Protein AF-A0A497HTL6-F1 (afdb_monomer)

Solvent-accessible surface area (backbone atoms only — not comparable to full-atom values): 6492 Å² total; per-residue (Å²): 137,83,87,80,84,80,82,77,80,75,77,74,80,73,81,70,80,72,73,78,76,75,83,73,81,73,41,47,19,50,35,72,95,47,43,69,59,51,50,53,55,50,50,53,60,52,66,78,44,93,65,52,69,69,56,53,51,50,51,53,53,50,44,52,51,33,15,58,74,76,8,46,69,56,32,50,53,54,47,50,53,33,37,76,71,65,76,41,52,72,69,58,47,53,53,52,48,53,49,52,60,74,46,43,39,83,80

Mean predicted aligned error: 9.9 Å

Foldseek 3Di:
DDDDDDDPDDDDPDPPDDPPDDPDPWAKAFDPVCLVVLLVQLVVLCVVDPADPVLSVVLSVVLNCCRHPVRLVVSLVVVVVCCVVVVDPPVSSVSNNVSSVVRIDTD

Structure (mmCIF, N/CA/C/O backbone):
data_AF-A0A497HTL6-F1
#
_entry.id   AF-A0A497HTL6-F1
#
loop_
_atom_site.group_PDB
_atom_site.id
_atom_site.type_symbol
_atom_site.label_atom_id
_atom_site.label_alt_id
_atom_site.label_comp_id
_atom_site.label_asym_id
_atom_site.label_entity_id
_atom_site.label_seq_id
_atom_site.pdbx_PDB_ins_code
_atom_site.Cartn_x
_atom_site.Cartn_y
_atom_site.Cartn_z
_atom_site.occupancy
_atom_site.B_iso_or_equiv
_atom_site.auth_seq_id
_atom_site.auth_comp_id
_atom_site.auth_asym_id
_atom_site.auth_atom_id
_atom_site.pdbx_PDB_model_num
ATOM 1 N N . MET A 1 1 ? 78.323 0.791 -19.471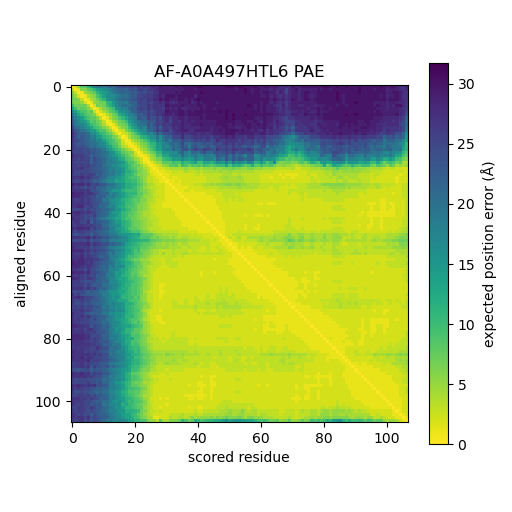 1.00 36.09 1 MET A N 1
ATOM 2 C CA . MET A 1 1 ? 77.288 1.471 -20.278 1.00 36.09 1 MET A CA 1
ATOM 3 C C . MET A 1 1 ? 76.372 0.409 -20.869 1.00 36.09 1 MET A C 1
ATOM 5 O O . MET A 1 1 ? 76.867 -0.470 -21.549 1.00 36.09 1 MET A O 1
ATOM 9 N N . ILE A 1 2 ? 75.179 0.250 -20.298 1.00 40.03 2 ILE A N 1
ATOM 10 C CA . ILE A 1 2 ? 73.872 0.657 -20.859 1.00 40.03 2 ILE A CA 1
ATOM 11 C C . ILE A 1 2 ? 73.247 -0.429 -21.768 1.00 40.03 2 ILE A C 1
ATOM 13 O O . ILE A 1 2 ? 73.569 -0.533 -22.940 1.00 40.03 2 ILE A O 1
ATOM 17 N N . ILE A 1 3 ? 72.355 -1.210 -21.136 1.00 46.50 3 ILE A N 1
ATOM 18 C CA . ILE A 1 3 ? 70.969 -1.568 -21.519 1.00 46.50 3 ILE A CA 1
ATOM 19 C C . ILE A 1 3 ? 70.724 -2.136 -22.933 1.00 46.50 3 ILE A C 1
ATOM 21 O O . ILE A 1 3 ? 70.902 -1.442 -23.919 1.00 46.50 3 ILE A O 1
ATOM 25 N N . LEU A 1 4 ? 70.112 -3.328 -23.013 1.00 41.75 4 LEU A N 1
ATOM 26 C CA . LEU A 1 4 ? 68.726 -3.455 -23.504 1.00 41.75 4 LEU A CA 1
ATOM 27 C C . LEU A 1 4 ? 68.132 -4.827 -23.145 1.00 41.75 4 LEU A C 1
ATOM 29 O O . LEU A 1 4 ? 68.247 -5.817 -23.865 1.00 41.75 4 LEU A O 1
ATOM 33 N N . ALA A 1 5 ? 67.459 -4.861 -21.992 1.00 52.97 5 ALA A N 1
ATOM 34 C CA . ALA A 1 5 ? 66.503 -5.906 -21.664 1.00 52.97 5 ALA A CA 1
ATOM 35 C C . ALA A 1 5 ? 65.427 -5.942 -22.758 1.00 52.97 5 ALA A C 1
ATOM 37 O O . ALA A 1 5 ? 64.890 -4.909 -23.151 1.00 52.97 5 ALA A O 1
ATOM 38 N N . ARG A 1 6 ? 65.132 -7.137 -23.266 1.00 43.66 6 ARG A N 1
ATOM 39 C CA . ARG A 1 6 ? 64.123 -7.393 -24.293 1.00 43.66 6 ARG A CA 1
ATOM 40 C C . ARG A 1 6 ? 62.763 -7.515 -23.613 1.00 43.66 6 ARG A C 1
ATOM 42 O O . ARG A 1 6 ? 62.499 -8.488 -22.913 1.00 43.66 6 ARG A O 1
ATOM 49 N N . TRP A 1 7 ? 61.910 -6.511 -23.790 1.00 49.91 7 TRP A N 1
ATOM 50 C CA . TRP A 1 7 ? 60.584 -6.474 -23.179 1.00 49.91 7 TRP A CA 1
ATOM 51 C C . TRP A 1 7 ? 59.698 -7.500 -23.889 1.00 49.91 7 TRP A C 1
ATOM 53 O O . TRP A 1 7 ? 59.315 -7.327 -25.046 1.00 49.91 7 TRP A O 1
ATOM 63 N N . LYS A 1 8 ? 59.392 -8.603 -23.203 1.00 50.94 8 LYS A N 1
ATOM 64 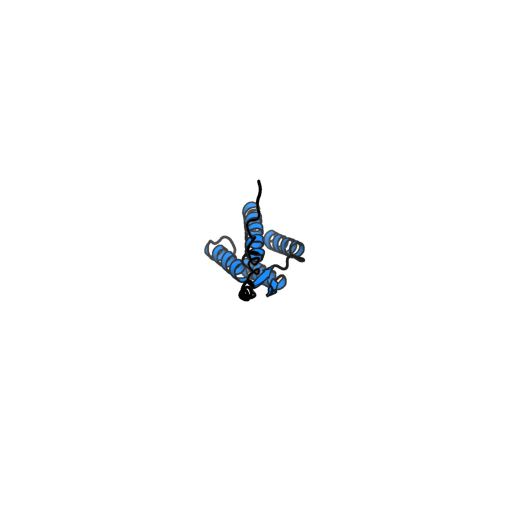C CA . LYS A 1 8 ? 58.365 -9.556 -23.625 1.00 50.94 8 LYS A CA 1
ATOM 65 C C . LYS A 1 8 ? 57.018 -8.867 -23.420 1.00 50.94 8 LYS A C 1
ATOM 67 O O . LYS A 1 8 ? 56.601 -8.641 -22.288 1.00 50.94 8 LYS A O 1
ATOM 72 N N . THR A 1 9 ? 56.374 -8.474 -24.512 1.00 55.72 9 THR A N 1
ATOM 73 C CA . THR A 1 9 ? 55.072 -7.805 -24.511 1.00 55.72 9 THR A CA 1
ATOM 74 C C . THR A 1 9 ? 54.035 -8.678 -23.802 1.00 55.72 9 THR A C 1
ATOM 76 O O . THR A 1 9 ? 53.585 -9.705 -24.312 1.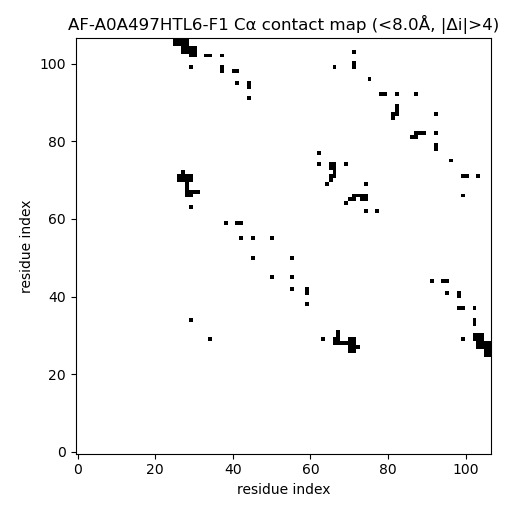00 55.72 9 THR A O 1
ATOM 79 N N . GLY A 1 10 ? 53.669 -8.285 -22.580 1.00 49.59 10 GLY A N 1
ATOM 80 C CA . GLY A 1 10 ? 52.570 -8.891 -21.841 1.00 49.59 10 GLY A CA 1
ATOM 81 C C . GLY A 1 10 ? 51.271 -8.674 -22.610 1.00 49.59 10 GLY A C 1
ATOM 82 O O . GLY A 1 10 ? 50.835 -7.538 -22.799 1.00 49.59 10 GLY A O 1
ATOM 83 N N . LYS A 1 11 ? 50.654 -9.762 -23.082 1.00 59.78 11 LYS A N 1
ATOM 84 C CA . LYS A 1 11 ? 49.297 -9.724 -23.633 1.00 59.78 11 LYS A CA 1
ATOM 85 C C . LYS A 1 11 ? 48.375 -9.147 -22.557 1.00 59.78 11 LYS A C 1
ATOM 87 O O . LYS A 1 11 ? 48.235 -9.733 -21.486 1.00 59.78 11 LYS A O 1
ATOM 92 N N . ARG A 1 12 ? 47.764 -7.993 -22.841 1.00 59.75 12 ARG A N 1
ATOM 93 C CA . ARG A 1 12 ? 46.689 -7.415 -22.024 1.00 59.75 12 ARG A CA 1
ATOM 94 C C . ARG A 1 12 ? 45.639 -8.507 -21.776 1.00 59.75 12 ARG A C 1
ATOM 96 O O . ARG A 1 12 ? 45.213 -9.119 -22.758 1.00 59.75 12 ARG A O 1
ATOM 103 N N . PRO A 1 13 ? 45.219 -8.774 -20.527 1.00 58.81 13 PRO A N 1
ATOM 104 C CA . PRO A 1 13 ? 44.180 -9.761 -20.284 1.00 58.81 13 PRO A CA 1
ATOM 10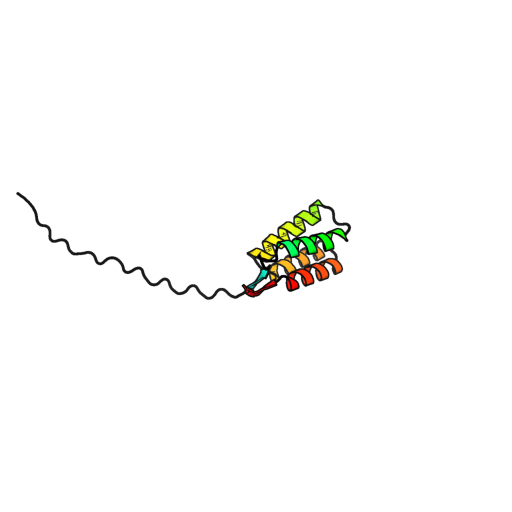5 C C . PRO A 1 13 ? 42.921 -9.305 -21.021 1.00 58.81 13 PRO A C 1
ATOM 107 O O . PRO A 1 13 ? 42.407 -8.208 -20.792 1.00 58.81 13 PRO A O 1
ATOM 110 N N . SER A 1 14 ? 42.457 -10.124 -21.965 1.00 61.69 14 SER A N 1
ATOM 111 C CA . SER A 1 14 ? 41.187 -9.906 -22.643 1.00 61.69 14 SER A CA 1
ATOM 112 C C . SER A 1 14 ? 40.109 -9.832 -21.571 1.00 61.69 14 SER A C 1
ATOM 114 O O . SER A 1 14 ? 39.951 -10.781 -20.803 1.00 61.69 14 SER A O 1
ATOM 116 N N . LYS A 1 15 ? 39.401 -8.703 -21.499 1.00 64.06 15 LYS A N 1
ATOM 117 C CA . LYS A 1 15 ? 38.252 -8.489 -20.616 1.00 64.06 15 LYS A CA 1
ATOM 118 C C . LYS A 1 15 ? 37.280 -9.648 -20.854 1.00 64.06 15 LYS A C 1
ATOM 120 O O . LYS A 1 15 ? 36.600 -9.674 -21.878 1.00 64.06 15 LYS A O 1
ATOM 125 N N . GLY A 1 16 ? 37.314 -10.654 -19.976 1.00 62.59 16 GLY A N 1
ATOM 126 C CA . GLY A 1 16 ? 36.507 -11.860 -20.113 1.00 62.59 16 GLY A CA 1
ATOM 127 C C . GLY A 1 16 ? 35.054 -11.452 -20.300 1.00 62.59 16 GLY A C 1
ATOM 128 O O . GLY A 1 16 ? 34.571 -10.553 -19.604 1.00 62.59 16 GLY A O 1
ATOM 129 N N . ARG A 1 17 ? 34.377 -12.051 -21.284 1.00 66.44 17 ARG A N 1
ATOM 130 C CA . ARG A 1 17 ? 32.937 -11.866 -21.475 1.00 66.44 17 ARG A CA 1
ATOM 131 C C . ARG A 1 17 ? 32.280 -12.199 -20.138 1.00 66.44 17 ARG A C 1
ATOM 133 O O . ARG A 1 17 ? 32.340 -13.346 -19.705 1.00 66.44 17 ARG A O 1
ATOM 140 N N . ARG A 1 18 ? 31.722 -11.193 -19.453 1.00 67.56 18 ARG A N 1
ATOM 141 C CA . ARG A 1 18 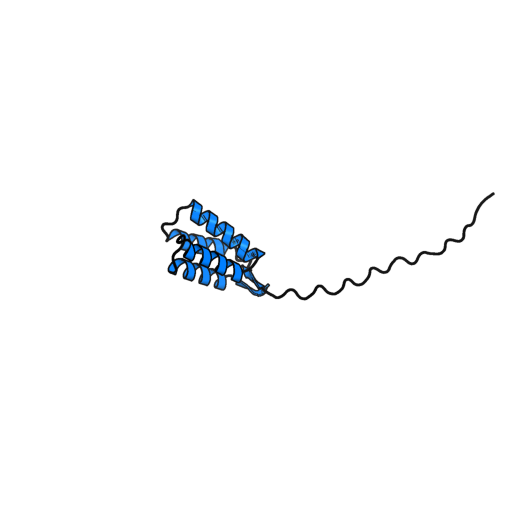? 30.886 -11.451 -18.278 1.00 67.56 18 ARG A CA 1
ATOM 142 C C . ARG A 1 18 ? 29.792 -12.418 -18.741 1.00 67.56 18 ARG A C 1
ATOM 144 O O . ARG A 1 18 ? 29.217 -12.157 -19.803 1.00 67.56 18 ARG A O 1
ATOM 151 N N . PRO A 1 19 ? 29.543 -13.525 -18.023 1.00 68.38 19 PRO A N 1
ATOM 152 C CA . PRO A 1 19 ? 28.433 -14.398 -18.366 1.00 68.38 19 PRO A CA 1
ATOM 153 C C . PRO A 1 19 ? 27.159 -13.544 -18.434 1.00 68.38 19 PRO A C 1
ATOM 155 O O . PRO A 1 19 ? 27.036 -12.592 -17.651 1.00 68.38 19 PRO A O 1
ATOM 158 N N . PRO A 1 20 ? 26.253 -13.807 -19.393 1.00 67.56 20 PRO A N 1
ATOM 159 C CA . PRO A 1 20 ? 25.004 -13.068 -19.479 1.00 67.56 20 PRO A CA 1
ATOM 160 C C . PRO A 1 20 ? 24.320 -13.135 -18.113 1.00 67.56 20 PRO A C 1
ATOM 162 O O . PRO A 1 20 ? 24.221 -14.212 -17.520 1.00 67.56 20 PRO A O 1
ATOM 165 N N . ALA A 1 21 ? 23.925 -11.975 -17.582 1.00 70.88 21 ALA A N 1
ATOM 166 C CA . ALA A 1 21 ? 23.181 -11.920 -16.334 1.00 70.88 21 ALA A CA 1
ATOM 167 C C . ALA A 1 21 ? 21.977 -12.856 -16.470 1.00 70.88 21 ALA A C 1
ATOM 169 O O . ALA A 1 21 ? 21.248 -12.773 -17.463 1.00 70.88 21 ALA A O 1
ATOM 170 N N . GLN A 1 22 ? 21.813 -13.778 -15.518 1.00 72.69 22 GLN A N 1
ATOM 171 C CA . GLN A 1 22 ? 20.689 -14.706 -15.546 1.00 72.69 22 GLN A CA 1
ATOM 172 C C . GLN A 1 22 ? 19.391 -13.894 -15.657 1.00 72.69 22 GLN A C 1
ATOM 174 O O . GLN A 1 22 ? 19.261 -12.886 -14.951 1.00 72.69 22 GLN A O 1
ATOM 179 N N . PRO A 1 23 ? 18.457 -14.271 -16.549 1.00 67.69 23 PRO A N 1
ATOM 180 C CA . PRO A 1 23 ? 17.230 -13.518 -16.744 1.00 67.69 23 PRO A CA 1
ATOM 181 C C . PRO A 1 23 ? 16.474 -13.459 -15.417 1.00 67.69 23 PRO A C 1
ATOM 183 O O . PRO A 1 23 ? 15.995 -14.471 -14.904 1.00 67.69 23 PRO A O 1
ATOM 186 N N . GLN A 1 24 ? 16.409 -12.265 -14.829 1.00 71.25 24 GLN A N 1
ATOM 187 C CA . GLN A 1 24 ? 15.683 -12.058 -13.588 1.00 71.25 24 GLN A CA 1
ATOM 188 C C . GLN A 1 24 ? 14.199 -12.305 -13.869 1.00 71.25 24 GLN A C 1
ATOM 190 O O . GLN A 1 24 ? 13.641 -11.762 -14.826 1.00 71.25 24 GLN A O 1
ATOM 195 N N . LYS A 1 25 ? 13.568 -13.172 -13.069 1.00 79.31 25 LYS A N 1
ATOM 196 C CA . LYS A 1 25 ? 12.140 -13.476 -13.202 1.00 79.31 25 LYS A CA 1
ATOM 197 C C . LYS A 1 25 ? 11.370 -12.156 -13.149 1.00 79.31 25 LYS A C 1
ATOM 199 O O . LYS A 1 25 ? 11.565 -11.385 -12.214 1.00 79.31 25 LYS A O 1
ATOM 204 N N . ARG A 1 26 ? 10.533 -11.888 -14.155 1.00 85.06 26 ARG A N 1
ATOM 205 C CA . ARG A 1 26 ? 9.736 -10.655 -14.208 1.00 85.06 26 ARG A CA 1
ATOM 206 C C . ARG A 1 26 ? 8.750 -10.645 -13.043 1.00 85.06 26 ARG A C 1
ATOM 208 O O . ARG A 1 26 ? 8.006 -11.609 -12.861 1.00 85.06 26 ARG A O 1
ATOM 215 N N . ILE A 1 27 ? 8.733 -9.565 -12.272 1.00 90.69 27 ILE A N 1
ATOM 216 C CA . ILE A 1 27 ? 7.856 -9.381 -11.111 1.00 90.69 27 ILE A CA 1
ATOM 217 C C . ILE A 1 27 ? 6.918 -8.211 -11.412 1.00 90.69 27 ILE A C 1
ATOM 219 O O . ILE A 1 27 ? 7.332 -7.179 -11.943 1.00 90.69 27 ILE A O 1
ATOM 223 N N . LYS A 1 28 ? 5.631 -8.338 -11.070 1.00 93.19 28 LYS A N 1
ATOM 224 C CA . LYS A 1 28 ? 4.725 -7.182 -11.095 1.00 93.19 28 LYS A CA 1
ATOM 225 C C . LYS A 1 28 ? 5.152 -6.194 -10.015 1.00 93.19 28 LYS A C 1
ATOM 227 O O . LYS A 1 28 ? 5.166 -6.542 -8.836 1.00 93.19 28 LYS A O 1
ATOM 232 N N . LYS A 1 29 ? 5.468 -4.967 -10.413 1.00 95.88 29 LYS A N 1
ATOM 233 C CA . LYS A 1 29 ? 5.830 -3.863 -9.516 1.00 95.88 29 LYS A CA 1
ATOM 234 C C . LYS A 1 29 ? 4.904 -2.679 -9.744 1.00 95.88 29 LYS A C 1
ATOM 236 O O . LYS A 1 29 ? 4.218 -2.619 -10.768 1.00 95.88 29 LYS A O 1
ATOM 241 N N . LEU A 1 30 ? 4.883 -1.745 -8.799 1.00 95.69 30 LEU A N 1
ATOM 242 C CA . LEU A 1 30 ? 4.169 -0.486 -8.984 1.00 95.69 30 LEU A CA 1
ATOM 243 C C . LEU A 1 30 ? 4.739 0.268 -10.195 1.00 95.69 30 LEU A C 1
ATOM 245 O O . LEU A 1 30 ? 5.953 0.323 -10.401 1.00 95.69 30 LEU A O 1
ATOM 249 N N . ASN A 1 31 ? 3.859 0.846 -11.008 1.00 94.62 31 ASN A N 1
ATOM 250 C CA . ASN A 1 31 ? 4.265 1.703 -12.110 1.00 94.62 31 ASN A CA 1
ATOM 251 C C . ASN A 1 31 ? 4.762 3.056 -11.570 1.00 94.62 31 ASN A C 1
ATOM 253 O O . ASN A 1 31 ? 3.958 3.897 -11.174 1.00 94.62 31 ASN A O 1
ATOM 257 N N . GLU A 1 32 ? 6.081 3.267 -11.596 1.00 91.31 32 GLU A N 1
ATOM 258 C CA . GLU A 1 32 ? 6.753 4.484 -11.105 1.00 91.31 32 GLU A CA 1
ATOM 259 C C . GLU A 1 32 ? 6.176 5.768 -11.717 1.00 91.31 32 GLU A C 1
ATOM 261 O O . GLU A 1 32 ? 5.921 6.733 -11.001 1.00 91.31 32 GLU A O 1
ATOM 266 N N . SER A 1 33 ? 5.859 5.767 -13.017 1.00 94.31 33 SER A N 1
ATOM 267 C CA . SER A 1 33 ? 5.271 6.933 -13.694 1.00 94.31 33 SER A CA 1
ATOM 268 C C . SER A 1 33 ? 3.875 7.287 -13.177 1.00 94.31 33 SER A C 1
ATOM 270 O O . SER A 1 33 ? 3.422 8.412 -13.347 1.00 94.31 33 SER A O 1
ATOM 272 N N . ARG A 1 34 ? 3.175 6.331 -12.554 1.00 95.00 34 ARG A N 1
ATOM 273 C CA . ARG A 1 34 ? 1.835 6.521 -11.981 1.00 95.00 34 ARG A CA 1
ATOM 274 C C . ARG A 1 34 ? 1.846 6.522 -10.453 1.00 95.00 34 ARG A C 1
ATOM 276 O O . ARG A 1 34 ? 0.782 6.475 -9.842 1.00 95.00 34 ARG A O 1
ATOM 283 N N . GLN A 1 35 ? 3.020 6.607 -9.828 1.00 94.81 35 GLN A N 1
ATOM 284 C CA . GLN A 1 35 ? 3.151 6.550 -8.375 1.00 94.81 35 GLN A CA 1
ATOM 285 C C . GLN A 1 35 ? 2.389 7.689 -7.681 1.00 94.81 35 GLN A C 1
ATOM 287 O O . GLN A 1 35 ? 1.763 7.452 -6.654 1.00 94.81 35 GLN A O 1
ATOM 292 N N . ALA A 1 36 ? 2.395 8.904 -8.240 1.00 96.00 36 ALA A N 1
ATOM 293 C CA . ALA A 1 36 ? 1.643 10.032 -7.682 1.00 96.00 36 ALA A CA 1
ATOM 294 C C . ALA A 1 36 ? 0.123 9.778 -7.685 1.00 96.00 36 ALA A C 1
ATOM 296 O O . ALA A 1 36 ? -0.534 9.989 -6.670 1.00 96.00 36 ALA A O 1
ATOM 297 N N . HIS A 1 37 ? -0.413 9.245 -8.789 1.00 96.75 37 HIS A N 1
ATOM 298 C CA . HIS A 1 37 ? -1.826 8.864 -8.893 1.00 96.75 37 HIS A CA 1
ATOM 299 C C . HIS A 1 37 ? -2.191 7.752 -7.906 1.00 96.75 37 HIS A C 1
ATOM 301 O O . HIS A 1 37 ? -3.199 7.849 -7.217 1.00 96.75 37 HIS A O 1
ATOM 307 N N . PHE A 1 38 ? -1.333 6.735 -7.781 1.00 96.81 38 PHE A N 1
ATOM 308 C CA . PHE A 1 38 ? -1.515 5.676 -6.792 1.00 96.81 38 PHE A CA 1
ATOM 309 C C . PHE A 1 38 ? -1.574 6.233 -5.364 1.00 96.81 38 PHE A C 1
ATOM 311 O O . PHE A 1 38 ? -2.461 5.855 -4.608 1.00 96.81 38 PHE A O 1
ATOM 318 N N . LYS A 1 39 ? -0.662 7.148 -4.996 1.00 96.19 39 LYS A N 1
ATOM 319 C CA . LYS A 1 39 ? -0.685 7.790 -3.672 1.00 96.19 39 LYS A CA 1
ATOM 320 C C . LYS A 1 39 ? -1.982 8.552 -3.438 1.00 96.19 39 LYS A C 1
ATOM 322 O O . LYS A 1 39 ? -2.559 8.414 -2.372 1.00 96.19 39 LYS A O 1
ATOM 327 N N . TYR A 1 40 ? -2.430 9.327 -4.424 1.00 97.00 40 TYR A N 1
ATOM 328 C CA . TYR A 1 40 ? -3.666 10.097 -4.321 1.00 97.00 40 TYR A CA 1
ATOM 329 C C . TYR A 1 40 ? -4.881 9.192 -4.075 1.00 97.00 40 TYR A C 1
ATOM 331 O O . TYR A 1 40 ? -5.625 9.404 -3.119 1.00 97.00 40 TYR A O 1
ATOM 339 N N . ASP A 1 41 ? -5.040 8.145 -4.887 1.00 97.25 41 ASP A N 1
ATOM 340 C CA . ASP A 1 41 ? -6.147 7.197 -4.743 1.00 97.25 41 ASP A CA 1
ATOM 341 C C . ASP A 1 41 ? -6.066 6.432 -3.412 1.00 97.25 41 ASP A C 1
ATOM 343 O O . ASP A 1 41 ? -7.083 6.235 -2.749 1.00 97.25 41 ASP A O 1
ATOM 347 N N . LEU A 1 42 ? -4.861 6.039 -2.984 1.00 96.69 42 LEU A N 1
ATOM 348 C CA . LEU A 1 42 ? -4.650 5.379 -1.696 1.00 96.69 42 LEU A CA 1
ATOM 349 C C . LEU A 1 42 ? -5.020 6.301 -0.530 1.00 96.69 42 LEU A C 1
ATOM 351 O O . LEU A 1 42 ? -5.738 5.879 0.370 1.00 96.69 42 LEU A O 1
ATOM 355 N N . SER A 1 43 ? -4.578 7.560 -0.552 1.00 95.50 43 SER A N 1
ATOM 356 C CA . SER A 1 43 ? -4.937 8.551 0.464 1.00 95.50 43 SER A CA 1
ATOM 357 C C . SER A 1 43 ? -6.445 8.779 0.524 1.00 95.50 43 SER A C 1
ATOM 359 O O . SER A 1 43 ? -6.989 8.892 1.618 1.00 95.50 43 SER A O 1
ATOM 361 N N . ARG A 1 44 ? -7.134 8.785 -0.624 1.00 96.44 44 ARG A N 1
ATOM 362 C CA . ARG A 1 44 ? -8.597 8.879 -0.675 1.00 96.44 44 ARG A CA 1
ATOM 363 C C . ARG A 1 44 ? -9.264 7.674 -0.010 1.00 96.44 44 ARG A C 1
ATOM 365 O O . ARG A 1 44 ? -10.107 7.870 0.857 1.00 96.44 44 ARG A O 1
ATOM 372 N N . ILE A 1 45 ? -8.841 6.454 -0.343 1.00 96.25 45 ILE A N 1
ATOM 373 C CA . ILE A 1 45 ? -9.358 5.229 0.290 1.00 96.25 45 ILE A CA 1
ATOM 374 C C . ILE A 1 45 ? -9.126 5.263 1.807 1.00 96.25 45 ILE A C 1
ATOM 376 O O . ILE A 1 45 ? -10.036 4.976 2.575 1.00 96.25 45 ILE A O 1
ATOM 380 N N . LEU A 1 46 ? -7.928 5.655 2.250 1.00 95.00 46 LEU A N 1
ATOM 381 C CA . LEU A 1 46 ? -7.605 5.746 3.675 1.00 95.00 46 LEU A CA 1
ATOM 382 C C . LEU A 1 46 ? -8.375 6.877 4.375 1.00 95.00 46 LEU A C 1
ATOM 384 O O . LEU A 1 46 ? -8.695 6.751 5.552 1.00 95.00 46 LEU A O 1
ATOM 388 N N . SER A 1 47 ? -8.709 7.973 3.689 1.00 93.69 47 SER A N 1
ATOM 389 C CA . SER A 1 47 ? -9.488 9.071 4.282 1.00 93.69 47 SER A CA 1
ATOM 390 C C . SER A 1 47 ? -10.917 8.675 4.658 1.00 93.69 47 SER A C 1
ATOM 392 O O . SER A 1 47 ? -11.474 9.258 5.578 1.00 93.69 47 SER A O 1
ATOM 394 N N . GLU A 1 48 ? -11.470 7.648 4.009 1.00 93.00 48 GLU A N 1
ATOM 395 C CA . GLU A 1 48 ? -12.797 7.090 4.308 1.00 93.00 48 GLU A CA 1
ATOM 396 C C . GLU A 1 48 ? -12.793 6.157 5.535 1.00 93.00 48 GLU A C 1
ATOM 398 O O . GLU A 1 48 ? -13.823 5.576 5.862 1.00 93.00 48 GLU A O 1
ATOM 403 N N . THR A 1 49 ? -11.644 5.979 6.197 1.00 91.69 49 THR A N 1
ATOM 404 C CA . THR A 1 49 ? -11.484 5.064 7.339 1.00 91.69 49 THR A CA 1
ATOM 405 C C . THR A 1 49 ? -11.119 5.794 8.625 1.00 91.69 49 THR A C 1
ATOM 407 O O . THR A 1 49 ? -10.434 6.823 8.592 1.00 91.69 49 THR A O 1
ATOM 410 N N . ASP A 1 50 ? -11.489 5.200 9.760 1.00 91.69 50 ASP A N 1
ATOM 411 C CA . ASP A 1 50 ? -11.233 5.722 11.113 1.00 91.69 50 ASP A CA 1
ATOM 412 C C . ASP A 1 50 ? -9.790 5.509 11.606 1.00 91.69 50 ASP A C 1
ATOM 414 O O . ASP A 1 50 ? -9.487 5.705 12.781 1.00 91.69 50 ASP A O 1
ATOM 418 N N . LEU A 1 51 ? -8.869 5.116 10.719 1.00 91.50 51 LEU A N 1
ATOM 419 C CA . LEU A 1 51 ? -7.462 4.946 11.075 1.00 91.50 51 LEU A CA 1
ATOM 420 C C . LEU A 1 51 ? -6.840 6.272 11.534 1.00 91.50 51 LEU A C 1
ATOM 422 O O . LEU A 1 51 ? -7.112 7.343 10.977 1.00 91.50 51 LEU A O 1
ATOM 426 N N . GLU A 1 52 ? -5.926 6.188 12.497 1.00 94.38 52 GLU A N 1
ATOM 427 C CA . GLU A 1 52 ? -5.152 7.346 12.932 1.00 94.38 52 GLU A CA 1
ATOM 428 C C . GLU A 1 52 ? -4.235 7.830 11.795 1.00 94.38 52 GLU A C 1
ATOM 430 O O . GLU A 1 52 ? -3.707 7.038 11.006 1.00 94.38 52 GLU A O 1
ATOM 435 N N . GLU A 1 53 ? -3.989 9.137 11.706 1.00 92.31 53 GLU A N 1
ATOM 436 C CA . GLU A 1 53 ? -3.135 9.720 10.665 1.00 92.31 53 GLU A CA 1
ATOM 437 C C . GLU A 1 53 ? -1.714 9.121 10.660 1.00 92.31 53 GLU A C 1
ATOM 439 O O . GLU A 1 53 ? -1.152 8.845 9.595 1.00 92.31 53 GLU A O 1
ATOM 444 N N . GLY A 1 54 ? -1.163 8.805 11.839 1.00 94.44 54 GLY A N 1
ATOM 445 C CA . GLY A 1 54 ? 0.111 8.093 11.968 1.00 94.44 54 GLY A CA 1
ATOM 446 C C . GLY A 1 54 ? 0.095 6.705 11.313 1.00 94.44 54 GLY A C 1
ATOM 447 O O . GLY A 1 54 ? 1.032 6.340 10.594 1.00 94.44 54 GLY A O 1
ATOM 448 N N . GLN A 1 55 ? -0.995 5.952 11.484 1.00 93.56 55 GLN A N 1
ATOM 449 C CA . GLN A 1 55 ? -1.172 4.637 10.865 1.00 93.56 55 GLN A CA 1
ATOM 450 C C . GLN A 1 55 ? -1.324 4.755 9.346 1.00 93.56 55 GLN A C 1
ATOM 452 O O . GLN A 1 5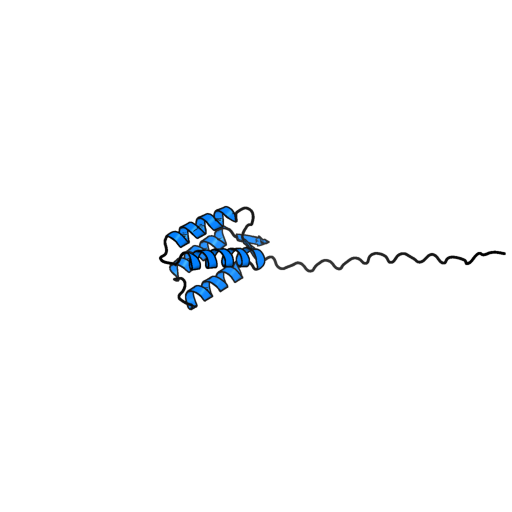5 ? -0.656 4.023 8.614 1.00 93.56 55 GLN A O 1
ATOM 457 N N . LYS A 1 56 ? -2.122 5.718 8.861 1.00 94.56 56 LYS A N 1
ATOM 458 C CA . LYS A 1 56 ? -2.314 5.992 7.422 1.00 94.56 56 LYS A CA 1
ATOM 459 C C . LYS A 1 56 ? -0.990 6.317 6.728 1.00 94.56 56 LYS A C 1
ATOM 461 O O . LYS A 1 56 ? -0.683 5.768 5.662 1.00 94.56 56 LYS A O 1
ATOM 466 N N . ASN A 1 57 ? -0.177 7.166 7.355 1.00 94.50 57 ASN A N 1
ATOM 467 C CA . ASN A 1 57 ? 1.134 7.559 6.845 1.00 94.50 57 ASN A CA 1
ATOM 468 C C . ASN A 1 57 ? 2.115 6.379 6.825 1.00 94.50 57 ASN A C 1
ATOM 470 O O . ASN A 1 57 ? 2.788 6.150 5.814 1.00 94.50 57 ASN A O 1
ATOM 474 N N . SER A 1 58 ? 2.151 5.589 7.902 1.00 95.19 58 SER A N 1
ATOM 475 C CA . SER A 1 58 ? 2.992 4.391 8.005 1.00 95.19 58 SER A CA 1
ATOM 476 C C . SER A 1 58 ? 2.630 3.328 6.960 1.00 95.19 58 SER A C 1
ATOM 478 O O . SER A 1 58 ? 3.512 2.816 6.257 1.00 95.19 58 SER A O 1
ATOM 480 N N . LEU A 1 59 ? 1.331 3.052 6.784 1.00 95.44 59 LEU A N 1
ATOM 481 C CA . LEU A 1 59 ? 0.807 2.145 5.759 1.00 95.44 59 LEU A CA 1
ATOM 482 C C . LEU A 1 59 ? 1.210 2.605 4.359 1.00 95.44 59 LEU A C 1
ATOM 484 O O . LEU A 1 59 ? 1.780 1.831 3.592 1.00 95.44 59 LEU A O 1
ATOM 488 N N . THR A 1 60 ? 0.976 3.879 4.042 1.00 96.00 60 THR A N 1
ATOM 489 C CA . THR A 1 60 ? 1.295 4.457 2.729 1.00 96.00 60 THR A CA 1
ATOM 490 C C . THR A 1 60 ? 2.786 4.349 2.411 1.00 96.00 60 THR A C 1
ATOM 492 O O . THR A 1 60 ? 3.162 3.909 1.320 1.00 96.00 60 THR A O 1
ATOM 495 N N . ALA A 1 61 ? 3.649 4.721 3.360 1.00 96.44 61 ALA A N 1
ATOM 496 C CA . ALA A 1 61 ? 5.097 4.657 3.189 1.00 96.44 61 ALA A CA 1
ATOM 497 C C . ALA A 1 61 ? 5.579 3.215 2.972 1.00 96.44 61 ALA A C 1
ATOM 499 O O . ALA A 1 61 ? 6.308 2.941 2.013 1.00 96.44 61 ALA A O 1
ATOM 500 N N . SER A 1 62 ? 5.122 2.287 3.816 1.00 96.69 62 SER A N 1
ATOM 501 C CA . SER A 1 62 ? 5.481 0.868 3.735 1.00 96.69 62 SER A CA 1
ATOM 502 C C . SER A 1 62 ? 5.033 0.262 2.408 1.00 96.69 62 SER A C 1
ATOM 504 O O . SER A 1 62 ? 5.830 -0.358 1.699 1.00 96.69 62 SER A O 1
ATOM 506 N N . LEU A 1 63 ? 3.786 0.518 2.011 1.00 96.38 63 LEU A N 1
ATOM 507 C CA . LEU A 1 63 ? 3.208 -0.033 0.794 1.00 96.38 63 LEU A CA 1
ATOM 508 C C . LEU A 1 63 ? 3.927 0.467 -0.463 1.00 96.38 63 LEU A C 1
ATOM 510 O O . LEU A 1 63 ? 4.203 -0.319 -1.369 1.00 96.38 63 LEU A O 1
ATOM 514 N N . LEU A 1 64 ? 4.301 1.748 -0.515 1.00 96.06 64 LEU A N 1
ATOM 515 C CA . LEU A 1 64 ? 5.101 2.307 -1.609 1.00 96.06 64 LEU A CA 1
ATOM 516 C C . LEU A 1 64 ? 6.471 1.641 -1.724 1.00 96.06 64 LEU A C 1
ATOM 518 O O . LEU A 1 64 ? 6.892 1.271 -2.823 1.00 96.06 64 LEU A O 1
ATOM 522 N N . VAL A 1 65 ? 7.173 1.485 -0.600 1.00 96.75 65 VAL A N 1
ATOM 523 C CA . VAL A 1 65 ? 8.504 0.873 -0.580 1.00 96.75 65 VAL A CA 1
ATOM 524 C C . VAL A 1 65 ? 8.422 -0.587 -1.020 1.00 96.75 65 VAL A C 1
ATOM 526 O O . VAL A 1 65 ? 9.181 -0.994 -1.902 1.00 96.75 65 VAL A O 1
ATOM 529 N N . ILE A 1 66 ? 7.486 -1.361 -0.467 1.00 96.75 66 ILE A N 1
ATOM 530 C CA . ILE A 1 66 ? 7.334 -2.789 -0.767 1.00 96.75 66 ILE A CA 1
ATOM 531 C C . ILE A 1 66 ? 6.901 -2.992 -2.224 1.00 96.75 66 ILE A C 1
ATOM 533 O O . ILE A 1 66 ? 7.575 -3.713 -2.959 1.00 96.75 66 ILE A O 1
ATOM 537 N N . SER A 1 67 ? 5.855 -2.301 -2.686 1.00 95.38 67 SER A N 1
ATOM 538 C CA . SER A 1 67 ? 5.328 -2.447 -4.055 1.00 95.38 67 SER A CA 1
ATOM 539 C C . SER A 1 67 ? 6.329 -2.046 -5.147 1.00 95.38 67 SER A C 1
ATOM 541 O O . SER A 1 67 ? 6.323 -2.624 -6.239 1.00 95.38 67 SER A O 1
ATOM 543 N N . THR A 1 68 ? 7.220 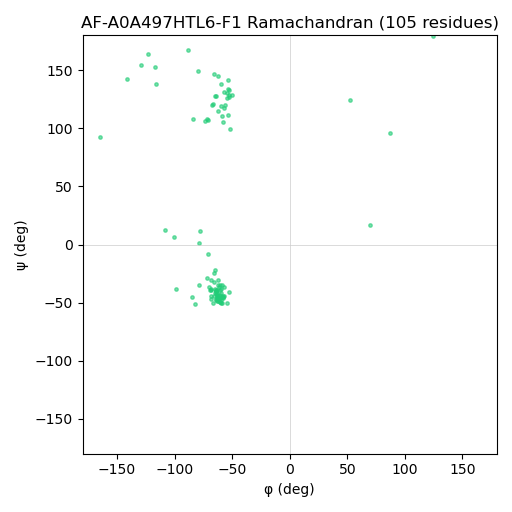-1.095 -4.853 1.00 94.00 68 THR A N 1
ATOM 544 C CA . THR A 1 68 ? 8.259 -0.634 -5.787 1.00 94.00 68 THR A CA 1
ATOM 545 C C . THR A 1 68 ? 9.501 -1.523 -5.738 1.00 94.00 68 THR A C 1
ATOM 547 O O . THR A 1 68 ? 10.045 -1.906 -6.777 1.00 94.00 68 THR A O 1
ATOM 550 N N . ARG A 1 69 ? 9.978 -1.877 -4.537 1.00 93.00 69 ARG A N 1
ATOM 551 C CA . ARG A 1 69 ? 11.231 -2.632 -4.381 1.00 93.00 69 ARG A CA 1
ATOM 552 C C . ARG A 1 69 ? 11.027 -4.126 -4.582 1.00 93.00 69 ARG A C 1
ATOM 554 O O . ARG A 1 69 ? 11.746 -4.725 -5.384 1.00 93.00 69 ARG A O 1
ATOM 561 N N . ARG A 1 70 ? 10.051 -4.699 -3.881 1.00 93.81 70 ARG A N 1
ATOM 562 C CA . ARG A 1 70 ? 9.831 -6.146 -3.776 1.00 93.81 70 ARG A CA 1
ATOM 563 C C . ARG A 1 70 ? 8.743 -6.639 -4.727 1.00 93.81 70 ARG A C 1
ATOM 565 O O . ARG A 1 70 ? 8.938 -7.636 -5.412 1.00 93.81 70 ARG A O 1
ATOM 572 N N . GLY A 1 71 ? 7.680 -5.858 -4.895 1.00 95.31 71 GLY A N 1
ATOM 573 C CA . GLY A 1 71 ? 6.629 -6.086 -5.883 1.00 95.31 71 GLY A CA 1
ATOM 574 C C . GLY A 1 71 ? 5.235 -6.164 -5.275 1.00 95.31 71 GLY A C 1
ATOM 575 O O . GLY A 1 71 ? 5.043 -6.029 -4.070 1.00 95.31 71 GLY A O 1
ATOM 576 N N . ILE A 1 72 ? 4.245 -6.362 -6.143 1.00 96.19 72 ILE A N 1
ATOM 577 C CA . ILE A 1 72 ? 2.825 -6.338 -5.775 1.00 96.19 72 ILE A CA 1
ATOM 578 C C . ILE A 1 72 ? 2.435 -7.548 -4.922 1.00 96.19 72 ILE A C 1
ATOM 580 O O . ILE A 1 72 ? 1.640 -7.395 -4.005 1.00 96.19 72 ILE A O 1
ATOM 584 N N . ALA A 1 73 ? 3.005 -8.727 -5.183 1.00 95.44 73 ALA A N 1
ATOM 585 C CA . ALA A 1 73 ? 2.713 -9.926 -4.395 1.00 95.44 73 ALA A CA 1
ATOM 586 C C . ALA A 1 73 ? 3.083 -9.736 -2.913 1.00 95.44 73 ALA A C 1
ATOM 588 O O . ALA A 1 73 ? 2.232 -9.919 -2.051 1.00 95.44 73 ALA A O 1
ATOM 589 N N . GLU A 1 74 ? 4.299 -9.254 -2.632 1.00 96.56 74 GLU A N 1
ATOM 590 C CA . GLU A 1 74 ? 4.718 -8.948 -1.256 1.00 96.56 74 GLU A CA 1
ATOM 591 C C . GLU A 1 74 ? 3.914 -7.799 -0.635 1.00 96.56 74 GLU A C 1
ATOM 593 O O . GLU A 1 74 ? 3.666 -7.797 0.566 1.00 96.56 74 GLU A O 1
ATOM 598 N N . ALA A 1 75 ? 3.468 -6.825 -1.434 1.00 97.12 75 ALA A N 1
ATOM 599 C CA . ALA A 1 75 ? 2.600 -5.763 -0.930 1.00 97.12 75 ALA A CA 1
ATOM 600 C C . ALA A 1 75 ? 1.243 -6.313 -0.451 1.00 97.12 75 ALA A C 1
ATOM 602 O O . ALA A 1 75 ? 0.747 -5.877 0.585 1.00 97.12 75 ALA A O 1
ATOM 603 N N . LYS A 1 76 ? 0.666 -7.291 -1.162 1.00 97.19 76 LYS A N 1
ATOM 604 C CA . LYS A 1 76 ? -0.573 -7.972 -0.748 1.00 97.19 76 LYS A CA 1
ATOM 605 C C . LYS A 1 76 ? -0.370 -8.833 0.498 1.00 97.19 76 LYS A C 1
ATOM 607 O O . LYS A 1 76 ? -1.239 -8.857 1.359 1.00 97.19 76 LYS A O 1
ATOM 612 N N . GLU A 1 77 ? 0.771 -9.506 0.611 1.00 97.69 77 GLU A N 1
ATOM 613 C CA . GLU A 1 77 ? 1.117 -10.295 1.799 1.00 97.69 77 GLU A CA 1
ATOM 614 C C . GLU A 1 77 ? 1.290 -9.409 3.039 1.00 97.69 77 GLU A C 1
ATOM 616 O O . GLU A 1 77 ? 0.738 -9.704 4.095 1.00 97.69 77 GLU A O 1
ATOM 621 N N . TYR A 1 78 ? 1.947 -8.256 2.886 1.00 97.38 78 TYR A N 1
ATOM 622 C CA . TYR A 1 78 ? 2.027 -7.242 3.938 1.00 97.38 78 TYR A CA 1
ATOM 623 C C . TYR A 1 78 ? 0.641 -6.753 4.391 1.00 97.38 78 TYR A C 1
ATOM 625 O O . TYR A 1 78 ? 0.396 -6.645 5.591 1.00 97.38 78 TYR A O 1
ATOM 633 N N . LEU A 1 79 ? -0.273 -6.476 3.453 1.00 96.94 79 LEU A N 1
ATOM 634 C CA . LEU A 1 79 ? -1.639 -6.060 3.790 1.00 96.94 79 LEU A CA 1
ATOM 635 C C . LEU A 1 79 ? -2.415 -7.171 4.499 1.00 96.94 79 LEU A C 1
ATOM 637 O O . LEU A 1 79 ? -3.128 -6.882 5.451 1.00 96.94 79 LEU A O 1
ATOM 641 N N . LYS A 1 80 ? -2.237 -8.429 4.088 1.00 96.75 80 LYS A N 1
ATOM 642 C CA . LYS A 1 80 ? -2.858 -9.572 4.761 1.00 96.75 80 LYS A CA 1
ATOM 643 C C . LYS A 1 80 ? -2.401 -9.677 6.218 1.00 96.75 80 LYS A C 1
ATOM 645 O O . LYS A 1 80 ? -3.237 -9.814 7.100 1.00 96.75 80 LYS A O 1
ATOM 650 N N . GLY A 1 81 ? -1.106 -9.491 6.484 1.00 96.94 81 GLY A N 1
ATOM 651 C CA . GLY A 1 81 ? -0.602 -9.405 7.858 1.00 96.94 81 GLY A CA 1
ATOM 652 C C . GLY A 1 81 ? -1.251 -8.265 8.656 1.00 96.94 81 GLY A C 1
ATOM 653 O O . GLY A 1 81 ? -1.532 -8.419 9.835 1.00 96.94 81 GLY A O 1
ATOM 654 N N . LYS A 1 82 ? -1.576 -7.134 8.013 1.00 95.19 82 LYS A N 1
ATOM 655 C CA . LYS A 1 82 ? -2.291 -6.026 8.672 1.00 95.19 82 LYS A CA 1
ATOM 656 C C . LYS A 1 82 ? -3.760 -6.331 8.968 1.00 95.19 82 LYS A C 1
ATOM 658 O O . LYS A 1 82 ? -4.282 -5.774 9.932 1.00 95.19 82 LYS A O 1
ATOM 663 N N . VAL A 1 83 ? -4.404 -7.190 8.178 1.00 96.25 83 VAL A N 1
ATOM 664 C CA . VAL A 1 83 ? -5.739 -7.725 8.492 1.00 96.25 83 VAL A CA 1
ATOM 665 C C . VAL A 1 83 ? -5.659 -8.655 9.700 1.00 96.25 83 VAL A C 1
ATOM 667 O O . VAL A 1 83 ? -6.438 -8.513 10.636 1.00 96.25 83 VAL A O 1
ATOM 670 N N . GLU A 1 84 ? -4.683 -9.566 9.715 1.00 95.88 84 GLU A N 1
ATOM 671 C CA . GLU A 1 84 ? -4.459 -10.505 10.824 1.00 95.88 84 GLU A CA 1
ATOM 672 C C . GLU A 1 84 ? -4.131 -9.776 12.142 1.00 95.88 84 GLU A C 1
ATOM 674 O O . GLU A 1 84 ? -4.622 -10.167 13.199 1.00 95.88 84 GLU A O 1
ATOM 679 N N . ASP A 1 85 ? -3.385 -8.669 12.071 1.00 94.06 85 ASP A N 1
ATOM 680 C CA . ASP A 1 85 ? -3.100 -7.776 13.204 1.00 94.06 85 ASP A CA 1
ATOM 681 C C . ASP A 1 85 ? -4.332 -6.960 13.669 1.00 94.06 85 ASP A C 1
ATOM 683 O O . ASP A 1 85 ? -4.250 -6.236 14.663 1.00 94.06 85 ASP A O 1
ATOM 687 N N . GLY A 1 86 ? -5.451 -6.994 12.934 1.00 92.75 86 GLY A N 1
ATOM 688 C CA . GLY A 1 86 ? -6.642 -6.177 13.197 1.00 92.75 86 GLY A CA 1
ATOM 689 C C . GLY A 1 86 ? -6.454 -4.679 12.923 1.00 92.75 86 GLY A C 1
ATOM 690 O O . GLY A 1 86 ? -7.238 -3.862 13.401 1.00 92.75 86 GLY A O 1
ATOM 691 N N . VAL A 1 87 ? -5.410 -4.299 12.177 1.00 91.25 87 VAL A N 1
ATOM 692 C CA . VAL A 1 87 ? -5.115 -2.897 11.832 1.00 91.25 87 VAL A CA 1
ATOM 693 C C . VAL A 1 87 ? -6.005 -2.413 10.694 1.00 91.25 87 VAL A C 1
ATOM 695 O O . VAL A 1 87 ? -6.367 -1.244 10.666 1.00 91.25 87 VAL A O 1
ATOM 698 N N . ILE A 1 88 ? -6.334 -3.284 9.741 1.00 93.94 88 ILE A N 1
ATOM 699 C CA . ILE A 1 88 ? -7.256 -2.988 8.639 1.00 93.94 88 ILE A CA 1
ATOM 700 C C . ILE A 1 88 ? -8.319 -4.082 8.546 1.00 93.94 88 ILE A C 1
ATOM 702 O O . ILE A 1 88 ? -8.071 -5.215 8.947 1.00 93.94 88 ILE A O 1
ATOM 706 N N . ASP A 1 89 ? -9.489 -3.756 8.003 1.00 94.56 89 ASP A N 1
ATOM 707 C CA . ASP A 1 89 ? -10.536 -4.738 7.731 1.00 94.56 89 ASP A CA 1
ATOM 708 C C . ASP A 1 89 ? -10.376 -5.380 6.338 1.00 94.56 89 ASP A C 1
ATOM 710 O O . ASP A 1 89 ? -9.611 -4.916 5.484 1.00 94.56 89 ASP A O 1
ATOM 714 N N . GLU A 1 90 ? -11.123 -6.461 6.095 1.00 94.75 90 GLU A N 1
ATOM 715 C CA . GLU A 1 90 ? -11.111 -7.179 4.810 1.00 94.75 90 GLU A CA 1
ATOM 716 C C . GLU A 1 90 ? -11.586 -6.278 3.651 1.00 94.75 90 GLU A C 1
ATOM 718 O O . GLU A 1 90 ? -11.057 -6.325 2.542 1.00 94.75 90 GLU A O 1
ATOM 723 N N . SER A 1 91 ? -12.538 -5.377 3.920 1.00 95.06 91 SER A N 1
ATOM 724 C CA . SER A 1 91 ? -13.049 -4.415 2.934 1.00 95.06 91 SER A CA 1
ATOM 725 C C . SER A 1 91 ? -11.953 -3.461 2.450 1.00 95.06 91 SER A C 1
ATOM 727 O O . SER A 1 91 ? -11.790 -3.227 1.246 1.00 95.06 91 SER A O 1
ATOM 729 N N . LEU A 1 92 ? -11.155 -2.916 3.373 1.00 95.38 92 LEU A N 1
ATOM 730 C CA . 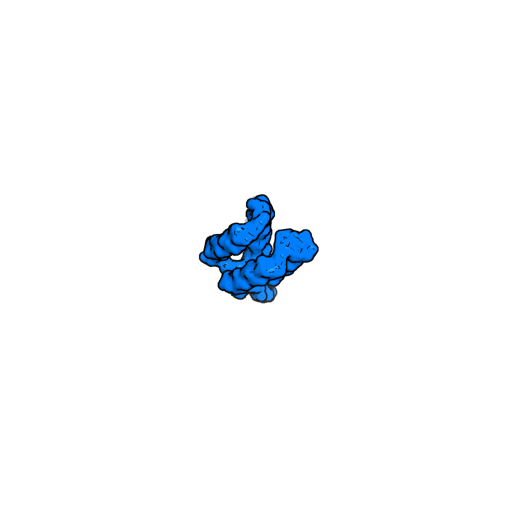LEU A 1 92 ? -10.021 -2.061 3.050 1.00 95.38 92 LEU A CA 1
ATOM 731 C C . LEU A 1 92 ? -8.909 -2.855 2.358 1.00 95.38 92 LEU A C 1
ATOM 733 O O . LEU A 1 92 ? -8.324 -2.354 1.392 1.00 95.38 92 LEU A O 1
ATOM 737 N N . TYR A 1 93 ? -8.649 -4.091 2.793 1.00 96.56 93 TYR A N 1
ATOM 738 C CA . TYR A 1 93 ? -7.722 -5.001 2.119 1.00 96.56 93 TYR A CA 1
ATOM 739 C C . TYR A 1 93 ? -8.079 -5.182 0.638 1.00 96.56 93 TYR A C 1
ATOM 741 O O . TYR A 1 93 ? -7.223 -4.966 -0.229 1.00 96.56 93 TYR A O 1
ATOM 749 N N . ASP A 1 94 ? -9.339 -5.487 0.328 1.00 96.94 94 ASP A N 1
ATOM 750 C CA . ASP A 1 94 ? -9.814 -5.698 -1.042 1.00 96.94 94 ASP A CA 1
ATOM 751 C C . ASP A 1 94 ? -9.698 -4.433 -1.903 1.00 96.94 94 ASP A C 1
ATOM 753 O O . ASP A 1 94 ? -9.239 -4.482 -3.056 1.00 96.94 94 ASP A O 1
ATOM 757 N N . LYS A 1 95 ? -10.048 -3.270 -1.335 1.00 97.00 95 LYS A N 1
ATOM 758 C CA . LYS A 1 95 ? -9.918 -1.966 -2.006 1.00 97.00 95 LYS A CA 1
ATOM 759 C C . LYS A 1 95 ? -8.462 -1.659 -2.363 1.00 97.00 95 LYS A C 1
ATOM 761 O O . LYS A 1 95 ? -8.167 -1.307 -3.510 1.00 97.00 95 LYS A O 1
ATOM 766 N N . ILE A 1 96 ? -7.539 -1.806 -1.410 1.00 96.88 96 ILE A N 1
ATOM 767 C CA . ILE A 1 96 ? -6.114 -1.512 -1.629 1.00 96.88 96 ILE A CA 1
ATOM 768 C C . ILE A 1 96 ? -5.493 -2.541 -2.584 1.00 96.88 96 ILE A C 1
ATOM 770 O O . ILE A 1 96 ? -4.713 -2.178 -3.466 1.00 96.88 96 ILE A O 1
ATOM 774 N N . THR A 1 97 ? -5.868 -3.813 -2.471 1.00 96.81 97 THR A N 1
ATOM 775 C CA . THR A 1 97 ? -5.407 -4.887 -3.361 1.00 96.81 97 THR A CA 1
ATOM 776 C C . THR A 1 97 ? -5.822 -4.632 -4.811 1.00 96.81 97 THR A C 1
ATOM 778 O O . THR A 1 97 ? -4.991 -4.723 -5.722 1.00 96.81 97 THR A O 1
ATOM 781 N N . SER A 1 98 ? -7.071 -4.215 -5.026 1.00 97.44 98 SER A N 1
ATOM 782 C CA . SER A 1 98 ? -7.583 -3.812 -6.340 1.00 97.44 98 SER A CA 1
ATOM 783 C C . SER A 1 98 ? -6.848 -2.587 -6.894 1.00 97.44 98 SER A C 1
ATOM 785 O O . SER A 1 98 ? -6.538 -2.516 -8.090 1.00 97.44 98 SER A O 1
ATOM 787 N N . LEU A 1 99 ? -6.521 -1.623 -6.027 1.00 97.12 99 LEU A N 1
ATOM 788 C CA . LEU A 1 99 ? -5.732 -0.451 -6.397 1.00 97.12 99 LEU A CA 1
ATOM 789 C C . LEU A 1 99 ? -4.313 -0.845 -6.839 1.00 97.12 99 LEU A C 1
ATOM 791 O O . LEU A 1 99 ? -3.843 -0.399 -7.888 1.00 97.12 99 LEU A O 1
ATOM 795 N N . LEU A 1 100 ? -3.640 -1.713 -6.083 1.00 96.38 100 LEU A N 1
ATOM 796 C CA . LEU A 1 100 ? -2.307 -2.215 -6.420 1.00 96.38 100 LEU A CA 1
ATOM 797 C C . LEU A 1 100 ? -2.287 -2.896 -7.791 1.00 96.38 100 LEU A C 1
ATOM 799 O O . LEU A 1 100 ? -1.395 -2.620 -8.596 1.00 96.38 100 LEU A O 1
ATOM 803 N N . ASP A 1 101 ? -3.280 -3.737 -8.087 1.00 95.31 101 ASP A N 1
ATOM 804 C CA . ASP A 1 101 ? -3.372 -4.414 -9.381 1.00 95.31 101 ASP A CA 1
ATOM 805 C C . ASP A 1 101 ? -3.569 -3.419 -10.534 1.00 95.31 101 ASP A C 1
ATOM 807 O O . ASP A 1 101 ? -2.876 -3.525 -11.553 1.00 95.31 101 ASP A O 1
ATOM 811 N N . ARG A 1 102 ? -4.420 -2.398 -10.352 1.00 96.88 102 ARG A N 1
ATOM 812 C CA . ARG A 1 102 ? -4.683 -1.331 -11.341 1.00 96.88 102 ARG A CA 1
ATOM 813 C C . ARG A 1 102 ? 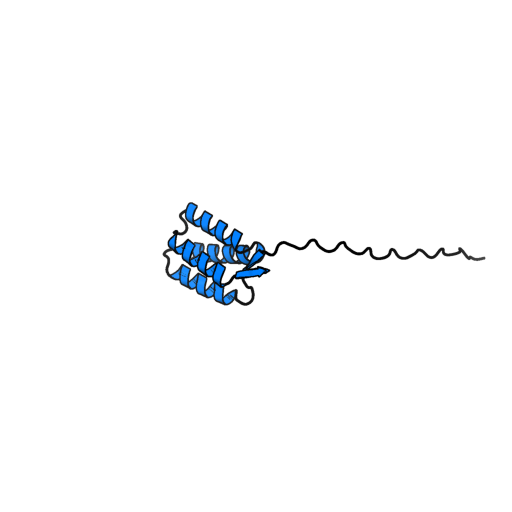-3.436 -0.519 -11.705 1.00 96.88 102 ARG A C 1
ATOM 815 O O . ARG A 1 102 ? -3.301 -0.052 -12.842 1.00 96.88 102 ARG A O 1
ATOM 822 N N . TYR A 1 103 ? -2.542 -0.313 -10.743 1.00 95.56 103 TYR A N 1
ATOM 823 C CA . TYR A 1 103 ? -1.314 0.466 -10.918 1.00 95.56 103 TYR A CA 1
ATOM 824 C C . TYR A 1 103 ? -0.065 -0.404 -11.125 1.00 95.56 103 TYR A C 1
ATOM 826 O O . TYR A 1 103 ? 1.048 0.123 -11.218 1.00 95.56 103 TYR A O 1
ATOM 834 N N . SER A 1 104 ? -0.231 -1.722 -11.249 1.00 93.81 104 SER A N 1
ATOM 835 C CA . SER A 1 104 ? 0.870 -2.657 -11.465 1.00 93.81 104 SER A CA 1
ATOM 836 C C . SER A 1 104 ? 1.349 -2.699 -12.920 1.00 93.81 104 SER A C 1
ATOM 838 O O . SER A 1 104 ? 0.586 -2.511 -13.869 1.00 93.81 104 SER A O 1
ATOM 840 N N . LYS A 1 105 ? 2.641 -2.978 -13.112 1.00 94.12 105 LYS A N 1
ATOM 841 C CA . LYS A 1 105 ? 3.251 -3.272 -14.414 1.00 94.12 105 LYS A CA 1
ATOM 842 C C . LYS A 1 105 ? 4.295 -4.378 -14.260 1.00 94.12 105 LYS A C 1
ATOM 844 O O . LYS A 1 105 ? 5.024 -4.425 -13.271 1.00 94.12 105 LYS A O 1
ATOM 849 N N . TRP A 1 106 ? 4.379 -5.273 -15.244 1.00 88.69 106 TRP A N 1
ATOM 850 C CA . TRP A 1 106 ? 5.421 -6.302 -15.295 1.00 88.69 106 TRP A CA 1
ATOM 851 C C . TRP A 1 106 ? 6.794 -5.671 -15.526 1.00 88.69 106 TRP A C 1
ATOM 853 O O . TRP A 1 106 ? 7.007 -5.045 -16.572 1.00 88.69 106 TRP A O 1
ATOM 863 N N . ARG A 1 107 ? 7.717 -5.872 -14.583 1.00 79.38 107 ARG A N 1
ATOM 864 C CA . ARG A 1 107 ? 9.094 -5.379 -14.644 1.00 79.38 107 ARG A CA 1
ATOM 865 C C . ARG A 1 107 ? 10.100 -6.509 -14.518 1.00 79.38 107 ARG A C 1
ATOM 867 O O . ARG A 1 107 ? 9.800 -7.491 -13.808 1.00 79.38 107 ARG A O 1
#

Sequence (107 aa):
MIILARWKTGKRPSKGRRPPAQPQKRIKKLNESRQAHFKYDLSRILSETDLEEGQKNSLTASLLVISTRRGIAEAKEYLKGKVEDGVIDESLYDKITSLLDRYSKWR

Radius of gyration: 25.55 Å; Cα contacts (8 Å, |Δi|>4): 82; chains: 1; bounding box: 90×25×38 Å

pLDDT: mean 86.4, std 16.44, range [36.09, 97.69]

Nearest PDB structures (foldseek):
  3djb-assembly1_B  TM=4.016E-01  e=7.781E+00  [Bacillus thuringiensis] serovar konkukian
  6r39-assembly1_A-2  TM=3.366E-01  e=5.036E+00  Trypanosoma brucei

Secondary structure (DSSP, 8-state):
----------PPPP---PPPPP-PPP-EEE-GGGHHHHHHHHHHHHHTS---HHHHHHHHHHHHHHHHHT-HHHHHHHHHHHHHTTSS-HHHHHHHHHHHHHTEEE-